Protein AF-A0A246GGK6-F1 (afdb_monomer_lite)

Foldseek 3Di:
DPLPDVVVVVVVVVCVVVVHDDAAEAAAFEPPDPPPVVLVVVPVRDVHYYYCNPVDHDCVQAPDRRGGDPVVVVVVVVVVVVVVVD

pLDDT: mean 90.99, std 8.45, range [54.72, 98.62]

Secondary structure (DSSP, 8-state):
--TT-HHHHHHHHHHHHTT----EEE----TT-TTTTHHHHHHHH-SSEEE-TTS---GGGEEETTEE-HHHHHHHHHHHHHHHT-

Structure (mmCIF, N/CA/C/O backbone):
data_AF-A0A246GGK6-F1
#
_entry.id   AF-A0A246GGK6-F1
#
loop_
_atom_site.group_PDB
_atom_site.id
_atom_site.type_symbol
_atom_site.label_atom_id
_atom_site.label_alt_id
_atom_site.label_comp_id
_atom_site.label_asym_id
_atom_site.label_entity_id
_atom_site.label_seq_id
_atom_site.pdbx_PDB_ins_code
_atom_site.Cartn_x
_atom_site.Cartn_y
_atom_site.Cartn_z
_atom_site.occupancy
_atom_site.B_iso_or_equiv
_atom_site.auth_seq_id
_atom_site.auth_comp_id
_atom_site.auth_asym_id
_atom_site.auth_atom_id
_atom_site.pdbx_PDB_model_num
ATOM 1 N N . MET A 1 1 ? 13.379 5.022 14.866 1.00 54.72 1 MET A N 1
ATOM 2 C CA . MET A 1 1 ? 12.994 6.450 14.935 1.00 54.72 1 MET A CA 1
ATOM 3 C C . MET A 1 1 ? 11.563 6.718 14.454 1.00 54.72 1 MET A C 1
ATOM 5 O O . MET A 1 1 ? 10.931 7.577 15.040 1.00 54.72 1 MET A O 1
ATOM 9 N N . VAL A 1 2 ? 11.017 5.992 13.460 1.00 61.00 2 VAL A N 1
ATOM 10 C CA . VAL A 1 2 ? 9.640 6.233 12.956 1.00 61.00 2 VAL A CA 1
ATOM 11 C C . VAL A 1 2 ? 8.541 5.537 13.776 1.00 61.00 2 VAL A C 1
ATOM 13 O O . VAL A 1 2 ? 7.518 6.149 14.040 1.00 61.00 2 VAL A O 1
ATOM 16 N N . LEU A 1 3 ? 8.740 4.287 14.213 1.00 63.59 3 LEU A N 1
ATOM 17 C CA . LEU A 1 3 ? 7.680 3.503 14.880 1.00 63.59 3 LEU A CA 1
ATOM 18 C C . LEU A 1 3 ? 7.311 4.034 16.276 1.00 63.59 3 LEU A C 1
ATOM 20 O O . LEU A 1 3 ? 6.153 4.015 16.659 1.00 63.59 3 LEU A O 1
ATOM 24 N N . ASN A 1 4 ? 8.286 4.578 17.005 1.00 67.50 4 ASN A N 1
ATOM 25 C CA . ASN A 1 4 ? 8.107 5.092 18.364 1.00 67.50 4 ASN A CA 1
ATOM 26 C C . ASN A 1 4 ? 8.315 6.610 18.402 1.00 67.50 4 ASN A C 1
ATOM 28 O O . ASN A 1 4 ? 9.149 7.091 19.167 1.00 67.50 4 ASN A O 1
ATOM 32 N N . ASN A 1 5 ? 7.629 7.354 17.531 1.00 80.31 5 ASN A N 1
ATOM 33 C CA . ASN A 1 5 ? 7.565 8.808 17.663 1.00 80.31 5 ASN A CA 1
ATOM 34 C C . ASN A 1 5 ? 6.288 9.213 18.421 1.00 80.31 5 ASN A C 1
ATOM 36 O O . ASN A 1 5 ? 5.284 8.497 18.403 1.00 80.31 5 ASN A O 1
ATOM 40 N N . GLU A 1 6 ? 6.340 10.347 19.115 1.00 85.00 6 GLU A N 1
ATOM 41 C CA . GLU A 1 6 ? 5.207 10.824 19.920 1.00 85.00 6 GLU A CA 1
ATOM 42 C C . GLU A 1 6 ? 3.993 11.178 19.047 1.00 85.00 6 GLU A C 1
ATOM 44 O O . GLU A 1 6 ? 2.865 10.863 19.412 1.00 85.00 6 GLU A O 1
ATOM 49 N N . ILE A 1 7 ? 4.221 11.671 17.826 1.00 84.62 7 ILE A N 1
ATOM 50 C CA . ILE A 1 7 ? 3.162 12.017 16.863 1.00 84.62 7 ILE A CA 1
ATOM 51 C C . ILE A 1 7 ? 2.250 10.814 16.557 1.00 84.62 7 ILE A C 1
ATOM 53 O O . ILE A 1 7 ? 1.026 10.947 16.511 1.00 84.62 7 ILE A O 1
ATOM 57 N N . ASN A 1 8 ? 2.816 9.619 16.375 1.00 83.12 8 ASN A N 1
ATOM 58 C CA . ASN A 1 8 ? 2.048 8.404 16.101 1.00 83.12 8 ASN A CA 1
ATOM 59 C C . ASN A 1 8 ? 1.200 7.995 17.306 1.00 83.12 8 ASN A C 1
ATOM 61 O O . ASN A 1 8 ? 0.057 7.566 17.135 1.00 83.12 8 ASN A O 1
ATOM 65 N N . LYS A 1 9 ? 1.739 8.140 18.523 1.00 86.31 9 LYS A N 1
ATOM 66 C CA . LYS A 1 9 ? 1.006 7.840 19.759 1.00 86.31 9 LYS A CA 1
ATOM 67 C C . LYS A 1 9 ? -0.151 8.812 19.955 1.00 86.31 9 LYS A C 1
ATOM 69 O O . LYS A 1 9 ? -1.264 8.370 20.224 1.00 86.31 9 LYS A O 1
ATOM 74 N N . GLU A 1 10 ? 0.095 10.105 19.765 1.00 91.00 10 GLU A N 1
ATOM 75 C CA . GLU A 1 10 ? -0.924 11.153 19.856 1.00 91.00 10 GLU A CA 1
ATOM 76 C C . GLU A 1 10 ? -2.035 10.941 18.822 1.00 91.00 10 GLU A C 1
ATOM 78 O O . GLU A 1 10 ? -3.214 10.981 19.168 1.00 91.00 10 GLU A O 1
ATOM 83 N N . THR A 1 11 ? -1.677 10.606 17.579 1.00 88.69 11 THR A N 1
ATOM 84 C CA . THR A 1 11 ? -2.647 10.317 16.510 1.00 88.69 11 THR A CA 1
ATOM 85 C C . THR A 1 11 ? -3.508 9.098 16.848 1.00 88.69 11 THR A C 1
ATOM 87 O O . THR A 1 11 ? -4.733 9.142 16.736 1.00 88.69 11 THR A O 1
ATOM 90 N N . LEU A 1 12 ? -2.889 8.007 17.314 1.00 87.88 12 LEU A N 1
ATOM 91 C CA . LEU A 1 12 ? -3.607 6.807 17.753 1.00 87.88 12 LEU A CA 1
ATOM 92 C C . LEU A 1 12 ? -4.541 7.099 18.927 1.00 87.88 12 LEU A C 1
ATOM 94 O O . LEU A 1 12 ? -5.674 6.617 18.945 1.00 87.88 12 LEU A O 1
ATOM 98 N N . GLN A 1 13 ? -4.074 7.876 19.904 1.00 91.12 13 GLN A N 1
ATOM 99 C CA . GLN A 1 13 ? -4.877 8.250 21.058 1.00 91.12 13 GLN A CA 1
ATOM 100 C C . GLN A 1 13 ? -6.069 9.107 20.638 1.00 91.12 13 GLN A C 1
ATOM 102 O O . GLN A 1 13 ? -7.186 8.840 21.070 1.00 91.12 13 GLN A O 1
ATOM 107 N N . PHE A 1 14 ? -5.854 10.079 19.753 1.00 93.19 14 PHE A N 1
ATOM 108 C CA . PHE A 1 14 ? -6.914 10.917 19.213 1.00 93.19 14 PHE A CA 1
ATOM 109 C C . PHE A 1 14 ? -7.994 10.081 18.517 1.00 93.19 14 PHE A C 1
ATOM 111 O O . PHE A 1 14 ? -9.174 10.215 18.842 1.00 93.19 14 PHE A O 1
ATOM 118 N N . MET A 1 15 ? -7.609 9.169 17.619 1.00 92.00 15 MET A N 1
ATOM 119 C CA . MET A 1 15 ? -8.568 8.314 16.911 1.00 92.00 15 MET A CA 1
ATOM 120 C C . MET A 1 15 ? -9.358 7.415 17.871 1.00 92.00 15 MET A C 1
ATOM 122 O O . MET A 1 15 ? -10.571 7.279 17.722 1.00 92.00 15 MET A O 1
ATOM 126 N N . LYS A 1 16 ? -8.692 6.846 18.887 1.00 89.94 16 LYS A N 1
ATOM 127 C CA . LYS A 1 16 ? -9.337 6.015 19.917 1.00 89.94 16 LYS A CA 1
ATOM 128 C C . LYS A 1 16 ? -10.330 6.808 20.763 1.00 89.94 16 LYS A C 1
ATOM 130 O O . LYS A 1 16 ? -11.462 6.367 20.924 1.00 89.94 16 LYS A O 1
ATOM 135 N N . THR A 1 17 ? -9.927 7.970 21.278 1.00 96.00 17 THR A N 1
ATOM 136 C CA . THR A 1 17 ? -10.785 8.821 22.118 1.00 96.00 17 THR A CA 1
ATOM 137 C C . THR A 1 17 ? -12.037 9.280 21.369 1.00 96.00 17 THR A C 1
ATOM 139 O O . THR A 1 17 ? -13.096 9.407 21.974 1.00 96.00 17 THR A O 1
ATOM 142 N N . ASN A 1 18 ? -11.937 9.490 20.054 1.00 96.56 18 ASN A N 1
ATOM 143 C CA . ASN A 1 18 ? -13.051 9.946 19.221 1.00 96.56 18 ASN A CA 1
ATOM 144 C C . ASN A 1 18 ? -13.846 8.804 18.562 1.00 96.56 18 ASN A C 1
ATOM 146 O O . ASN A 1 18 ? -14.697 9.072 17.718 1.00 96.56 18 ASN A O 1
ATOM 150 N N . GLY A 1 19 ? -13.576 7.538 18.905 1.00 94.81 19 GLY A N 1
ATOM 151 C CA . GLY A 1 19 ? -14.306 6.390 18.353 1.00 94.81 19 GLY A CA 1
ATOM 152 C C . GLY A 1 19 ? -14.192 6.253 16.829 1.00 94.81 19 GLY A C 1
ATOM 153 O O . GLY A 1 19 ? -15.129 5.793 16.181 1.00 94.81 19 GLY A O 1
ATOM 154 N N . MET A 1 20 ? -13.073 6.685 16.240 1.00 93.81 20 MET A N 1
ATOM 155 C CA . MET A 1 20 ? -12.870 6.626 14.793 1.00 93.81 20 MET A CA 1
ATOM 156 C C . MET A 1 20 ? -12.548 5.199 14.347 1.00 93.81 20 MET A C 1
ATOM 158 O O . MET A 1 20 ? -11.676 4.544 14.920 1.00 93.81 20 MET A O 1
ATOM 162 N N . ASN A 1 21 ? -13.178 4.754 13.261 1.00 90.44 21 ASN A N 1
ATOM 163 C CA . ASN A 1 21 ? -12.745 3.563 12.538 1.00 90.44 21 ASN A CA 1
ATOM 164 C C . ASN A 1 21 ? -11.566 3.934 11.635 1.00 90.44 21 ASN A C 1
ATOM 166 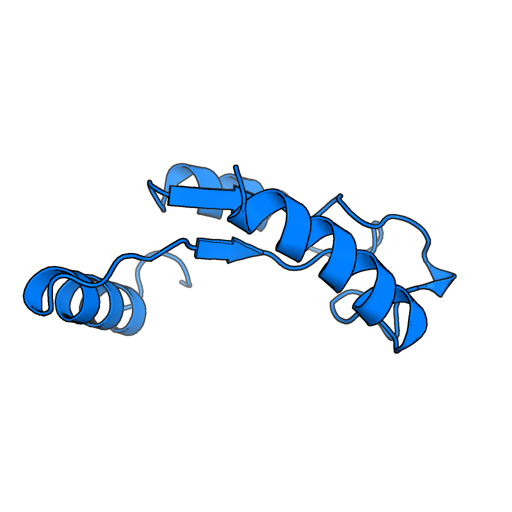O O . ASN A 1 21 ? -11.686 4.824 10.793 1.00 90.44 21 ASN A O 1
ATOM 170 N N . TYR A 1 22 ? -10.428 3.264 11.810 1.00 88.12 22 TYR A N 1
ATOM 171 C CA . TYR A 1 22 ? -9.215 3.538 11.045 1.00 88.12 22 TYR A CA 1
ATOM 172 C C . TYR A 1 22 ? -8.503 2.260 10.614 1.00 88.12 22 TYR A C 1
ATOM 174 O O . TYR A 1 22 ? -8.596 1.210 11.249 1.00 88.12 22 TYR A O 1
ATOM 182 N N . VAL A 1 23 ? -7.729 2.400 9.543 1.00 90.94 23 VAL A N 1
ATOM 183 C CA . VAL A 1 23 ? -6.772 1.411 9.064 1.00 90.94 23 VAL A CA 1
ATOM 184 C C . VAL A 1 23 ? -5.494 2.128 8.657 1.00 90.94 23 VAL A C 1
ATOM 186 O O . VAL A 1 23 ? -5.532 3.193 8.041 1.00 90.94 23 VAL A O 1
ATOM 189 N N . PHE A 1 24 ? -4.352 1.550 9.007 1.00 91.25 24 PHE A N 1
ATOM 190 C CA . PHE A 1 24 ? -3.068 1.977 8.472 1.00 91.25 24 PHE A CA 1
ATOM 191 C C . PHE A 1 24 ? -2.798 1.241 7.169 1.00 91.25 24 PHE A C 1
ATOM 193 O O . PHE A 1 24 ? -3.155 0.075 7.030 1.00 91.25 24 PHE A O 1
ATOM 200 N N . PHE A 1 25 ? -2.136 1.889 6.217 1.00 94.19 25 PHE A N 1
ATOM 201 C CA . PHE A 1 25 ? -1.728 1.216 4.992 1.00 94.19 25 PHE A CA 1
ATOM 202 C C . PHE A 1 25 ? -0.428 1.788 4.434 1.00 94.19 25 PHE A C 1
ATOM 204 O O . PHE A 1 25 ? -0.040 2.914 4.748 1.00 94.19 25 PHE A O 1
ATOM 211 N N . THR A 1 26 ? 0.242 1.012 3.588 1.00 93.94 26 THR A N 1
ATOM 212 C CA . THR A 1 26 ? 1.322 1.497 2.719 1.00 93.94 26 THR A CA 1
ATOM 213 C C . THR A 1 26 ? 0.833 1.614 1.290 1.00 93.94 26 THR A C 1
ATOM 215 O O . THR A 1 26 ? 0.055 0.784 0.839 1.00 93.94 26 THR A O 1
ATOM 218 N N . ALA A 1 27 ? 1.309 2.618 0.558 1.00 94.06 27 ALA A N 1
ATOM 219 C CA . ALA A 1 27 ? 1.169 2.650 -0.894 1.00 94.06 27 ALA A CA 1
ATOM 220 C C . ALA A 1 27 ? 2.110 1.616 -1.560 1.00 94.06 27 ALA A C 1
ATOM 222 O O . ALA A 1 27 ? 3.029 1.114 -0.903 1.00 94.06 27 ALA A O 1
ATOM 223 N N . PRO A 1 28 ? 1.924 1.309 -2.857 1.00 96.88 28 PRO A N 1
ATOM 224 C CA . PRO A 1 28 ? 2.862 0.479 -3.606 1.00 96.88 28 PRO A CA 1
ATOM 225 C C . PRO A 1 28 ? 4.224 1.159 -3.735 1.00 96.88 28 PRO A C 1
ATOM 227 O O . PRO A 1 28 ? 4.308 2.380 -3.892 1.00 96.88 28 PRO A O 1
ATOM 230 N N . PHE A 1 29 ? 5.287 0.359 -3.743 1.00 96.88 29 PHE A N 1
ATOM 231 C CA . PHE A 1 29 ? 6.649 0.830 -3.981 1.00 96.88 29 PHE A CA 1
ATOM 232 C C . PHE A 1 29 ? 7.245 0.136 -5.198 1.00 96.88 29 PHE A C 1
ATOM 234 O O . PHE A 1 29 ? 6.969 -1.033 -5.470 1.00 96.88 29 PHE A O 1
ATOM 241 N N . ARG A 1 30 ? 8.135 0.831 -5.908 1.00 95.88 30 ARG A N 1
ATOM 242 C CA . ARG A 1 30 ? 8.896 0.193 -6.983 1.00 95.88 30 ARG A CA 1
ATOM 243 C C . ARG A 1 30 ? 9.878 -0.809 -6.374 1.00 95.88 30 ARG A C 1
ATOM 245 O O . ARG A 1 30 ? 10.483 -0.528 -5.339 1.00 95.88 30 ARG A O 1
ATOM 252 N N . ARG A 1 31 ? 10.067 -1.964 -7.017 1.00 92.56 31 ARG A N 1
ATOM 253 C CA . ARG A 1 31 ? 10.858 -3.089 -6.471 1.00 92.56 31 ARG A CA 1
ATOM 254 C C . ARG A 1 31 ? 12.328 -2.760 -6.176 1.00 92.56 31 ARG A C 1
ATOM 256 O O . ARG A 1 31 ? 12.932 -3.402 -5.327 1.00 92.56 31 ARG A O 1
ATOM 263 N N . ASP A 1 32 ? 12.899 -1.779 -6.867 1.00 93.31 32 ASP A N 1
ATOM 264 C CA . ASP A 1 32 ? 14.279 -1.300 -6.694 1.00 93.31 32 ASP A CA 1
ATOM 265 C C . ASP A 1 32 ? 14.429 -0.262 -5.564 1.00 93.31 32 ASP A C 1
ATOM 267 O O . ASP A 1 32 ? 15.518 0.265 -5.326 1.00 93.31 32 ASP A O 1
ATOM 271 N N . THR A 1 33 ? 13.340 0.055 -4.865 1.00 93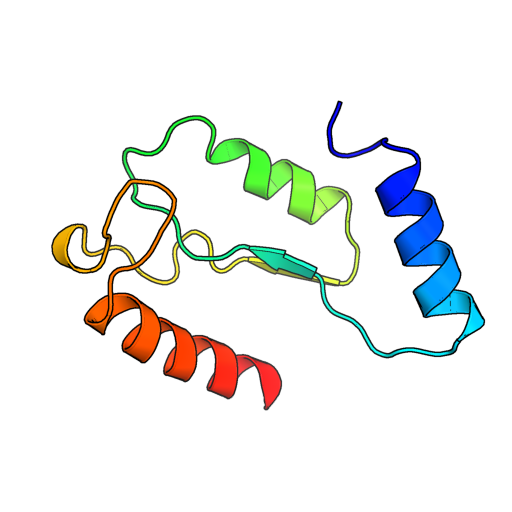.88 33 THR A N 1
ATOM 272 C CA . THR A 1 33 ? 13.343 1.012 -3.763 1.00 93.88 33 THR A CA 1
ATOM 273 C C . THR A 1 33 ? 14.106 0.456 -2.567 1.00 93.88 33 THR A C 1
ATOM 275 O O . THR A 1 33 ? 13.958 -0.701 -2.176 1.00 93.88 33 THR A O 1
ATOM 278 N N . LYS A 1 34 ? 14.931 1.298 -1.943 1.00 90.50 34 LYS A N 1
ATOM 279 C CA . LYS A 1 34 ? 15.687 0.907 -0.749 1.00 90.50 34 LYS A CA 1
ATOM 280 C C . LYS A 1 34 ? 14.755 0.743 0.454 1.00 90.50 34 LYS A C 1
ATOM 282 O O . LYS A 1 34 ? 13.766 1.458 0.586 1.00 90.50 34 LYS A O 1
ATOM 287 N N . ASN A 1 35 ? 15.144 -0.134 1.379 1.00 87.44 35 ASN A N 1
ATOM 288 C CA . ASN A 1 35 ? 14.515 -0.310 2.694 1.00 87.44 35 ASN A CA 1
ATOM 289 C C . ASN A 1 35 ? 13.065 -0.831 2.680 1.00 87.44 35 ASN A C 1
ATOM 291 O O . ASN A 1 35 ? 12.320 -0.580 3.625 1.00 87.44 35 ASN A O 1
ATOM 295 N N . LEU A 1 36 ? 12.669 -1.625 1.677 1.00 88.00 36 LEU A N 1
ATOM 296 C CA . LEU A 1 36 ? 11.336 -2.251 1.646 1.00 88.00 36 LEU A CA 1
ATOM 297 C C . LEU A 1 36 ? 11.063 -3.186 2.836 1.00 88.00 36 LEU A C 1
ATOM 299 O O . LEU A 1 36 ? 9.907 -3.373 3.205 1.00 88.00 36 LEU A O 1
ATOM 303 N N . ASN A 1 37 ? 12.102 -3.704 3.510 1.00 88.31 37 ASN A N 1
ATOM 304 C CA . ASN A 1 37 ? 11.921 -4.484 4.743 1.00 88.31 37 ASN A CA 1
ATOM 305 C C . ASN A 1 37 ? 11.219 -3.686 5.853 1.00 88.31 37 ASN A C 1
ATOM 307 O O . ASN A 1 37 ? 10.646 -4.271 6.764 1.00 88.31 37 ASN A O 1
ATOM 311 N N . PHE A 1 38 ? 11.240 -2.351 5.795 1.00 89.12 38 PHE A N 1
ATOM 312 C CA . PHE A 1 38 ? 10.605 -1.534 6.819 1.00 89.12 38 PHE A CA 1
ATOM 313 C C . PHE A 1 38 ? 9.087 -1.766 6.865 1.00 89.12 38 PHE A C 1
ATOM 315 O O . PHE A 1 38 ? 8.477 -1.684 7.929 1.00 89.12 38 PHE A O 1
ATOM 322 N N . VAL A 1 39 ? 8.484 -2.161 5.740 1.00 90.62 39 VAL A N 1
ATOM 323 C CA . VAL A 1 39 ? 7.062 -2.513 5.662 1.00 90.62 39 VAL A CA 1
ATOM 324 C C . VAL A 1 39 ? 6.719 -3.701 6.566 1.00 90.62 39 VAL A C 1
ATOM 326 O O . VAL A 1 39 ? 5.689 -3.679 7.240 1.00 90.62 39 VAL A O 1
ATOM 329 N N . SER A 1 40 ? 7.597 -4.705 6.676 1.00 86.69 40 SER A N 1
ATOM 330 C CA . SER A 1 40 ? 7.354 -5.831 7.586 1.00 86.69 40 SER A CA 1
ATOM 331 C C . SER A 1 40 ? 7.405 -5.402 9.055 1.00 86.69 40 SER A C 1
ATOM 333 O O . SER A 1 40 ? 6.690 -5.958 9.883 1.00 86.69 40 SER A O 1
ATOM 335 N N . GLN A 1 41 ? 8.204 -4.383 9.386 1.00 90.25 41 GLN A N 1
ATOM 336 C CA . GLN A 1 41 ? 8.245 -3.817 10.737 1.00 90.25 41 GLN A CA 1
ATOM 337 C C . GLN A 1 41 ? 6.955 -3.053 11.065 1.00 90.25 41 GLN A C 1
ATOM 339 O O . GLN A 1 41 ? 6.444 -3.178 12.175 1.00 90.25 41 GLN A O 1
ATOM 344 N N . LEU A 1 42 ? 6.395 -2.314 10.096 1.00 88.38 42 LEU A N 1
ATOM 345 C CA . LEU A 1 42 ? 5.104 -1.628 10.246 1.00 88.38 42 LEU A CA 1
ATOM 346 C C . LEU A 1 42 ? 3.971 -2.615 10.536 1.00 88.38 42 LEU A C 1
ATOM 348 O O . LEU A 1 42 ? 3.182 -2.383 11.451 1.00 88.38 42 LEU A O 1
ATOM 352 N N . ARG A 1 43 ? 3.937 -3.743 9.816 1.00 85.50 43 ARG 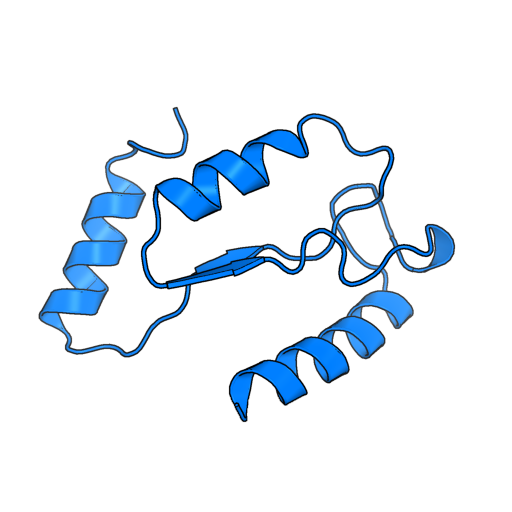A N 1
ATOM 353 C CA . ARG A 1 43 ? 2.933 -4.801 10.010 1.00 85.50 43 ARG A CA 1
ATOM 354 C C . ARG A 1 43 ? 2.927 -5.359 11.436 1.00 85.50 43 ARG A C 1
ATOM 356 O O . ARG A 1 43 ? 1.865 -5.649 11.968 1.00 85.50 43 ARG A O 1
ATOM 363 N N . ASN A 1 44 ? 4.097 -5.485 12.060 1.00 85.25 44 ASN A N 1
ATOM 364 C CA . ASN A 1 44 ? 4.209 -5.973 13.436 1.00 85.25 44 ASN A CA 1
ATOM 365 C C . ASN A 1 44 ? 3.828 -4.914 14.482 1.00 85.25 44 ASN A C 1
ATOM 367 O O . ASN A 1 44 ? 3.524 -5.261 15.619 1.00 85.25 44 ASN A O 1
ATOM 371 N N . HIS A 1 45 ? 3.889 -3.630 14.123 1.00 85.31 45 HIS A N 1
ATOM 372 C CA . HIS A 1 45 ? 3.644 -2.526 15.048 1.00 85.31 45 HIS A CA 1
ATOM 373 C C . HIS A 1 45 ? 2.177 -2.072 15.061 1.00 85.31 45 HIS A C 1
ATOM 375 O O . HIS A 1 45 ? 1.656 -1.725 16.120 1.00 85.31 45 HIS A O 1
ATOM 381 N N . TYR A 1 46 ? 1.501 -2.073 13.909 1.00 83.81 46 TYR A N 1
ATOM 382 C CA . TYR A 1 46 ? 0.124 -1.589 13.787 1.00 83.81 46 TYR A CA 1
ATOM 383 C C . TYR A 1 46 ? -0.875 -2.752 13.653 1.00 83.81 46 TYR A C 1
ATOM 385 O O . TYR A 1 46 ? -0.771 -3.528 12.706 1.00 83.81 46 TYR A O 1
ATOM 393 N N . PRO A 1 47 ? -1.881 -2.862 14.547 1.00 73.69 47 PRO A N 1
ATOM 394 C CA . PRO A 1 47 ? -2.786 -4.017 14.605 1.00 73.69 47 PRO A CA 1
ATOM 395 C C . PRO A 1 47 ? -3.774 -4.108 13.431 1.00 73.69 47 PRO A C 1
ATOM 397 O O . PRO A 1 47 ? -4.274 -5.189 13.139 1.00 73.69 47 PRO A O 1
ATOM 400 N N . VAL A 1 48 ? -4.050 -2.993 12.746 1.00 84.50 48 VAL A N 1
ATOM 401 C CA . VAL A 1 48 ? -4.907 -2.940 11.553 1.00 84.50 48 VAL A CA 1
ATOM 402 C C . VAL A 1 48 ? -4.104 -2.277 10.441 1.00 84.50 48 VAL A C 1
ATOM 404 O O . VAL A 1 48 ? -4.111 -1.053 10.299 1.00 84.50 48 VAL A O 1
ATOM 407 N N . PHE A 1 49 ? -3.339 -3.095 9.714 1.00 92.00 49 PHE A N 1
ATOM 408 C CA . PHE A 1 49 ? -2.409 -2.646 8.683 1.00 92.00 49 PHE A CA 1
ATOM 409 C C . PHE A 1 49 ? -2.645 -3.370 7.354 1.00 92.00 49 PHE A C 1
ATOM 411 O O . PHE A 1 49 ? -2.514 -4.592 7.267 1.00 92.00 49 PHE A O 1
ATOM 418 N N . TRP A 1 50 ? -2.964 -2.613 6.309 1.00 94.88 50 TRP A N 1
ATOM 419 C CA . TRP A 1 50 ? -3.070 -3.101 4.940 1.00 94.88 50 TRP A CA 1
ATOM 420 C C . TRP A 1 50 ? -1.773 -2.847 4.184 1.00 94.88 50 TRP A C 1
ATOM 422 O O . TRP A 1 50 ? -1.382 -1.713 3.910 1.00 94.88 50 TRP A O 1
ATOM 432 N N . ASP A 1 51 ? -1.101 -3.931 3.828 1.00 94.56 51 ASP A N 1
ATOM 433 C CA . ASP A 1 51 ? 0.139 -3.860 3.078 1.00 94.56 51 ASP A CA 1
ATOM 434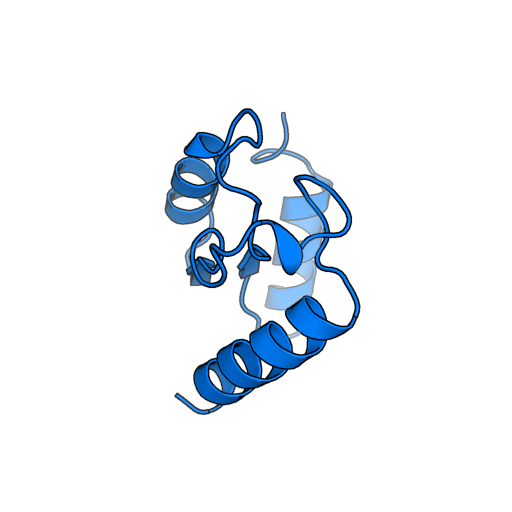 C C . ASP A 1 51 ? -0.131 -3.908 1.572 1.00 94.56 51 ASP A C 1
ATOM 436 O O . ASP A 1 51 ? -0.404 -4.976 1.023 1.00 94.56 51 ASP A O 1
ATOM 440 N N . PHE A 1 52 ? -0.014 -2.762 0.896 1.00 96.19 52 PHE A N 1
ATOM 441 C CA . PHE A 1 52 ? -0.086 -2.693 -0.566 1.00 96.19 52 PHE A CA 1
ATOM 442 C C . PHE A 1 52 ? 1.275 -2.500 -1.230 1.00 96.19 52 PHE A C 1
ATOM 444 O O . PHE A 1 52 ? 1.323 -2.232 -2.435 1.00 96.19 52 PHE A O 1
ATOM 451 N N . SER A 1 53 ? 2.377 -2.661 -0.488 1.00 95.56 53 SER A N 1
ATOM 452 C CA . SER A 1 53 ? 3.742 -2.393 -0.966 1.00 95.56 53 SER A CA 1
ATOM 453 C C . SER A 1 53 ? 4.093 -3.102 -2.275 1.00 95.56 53 SER A C 1
ATOM 455 O O . SER A 1 53 ? 4.913 -2.599 -3.038 1.00 95.56 53 SER A O 1
ATOM 457 N N . THR A 1 54 ? 3.447 -4.238 -2.547 1.00 94.75 54 THR A N 1
ATOM 458 C CA . THR A 1 54 ? 3.663 -5.092 -3.723 1.00 94.75 54 THR A CA 1
ATOM 459 C 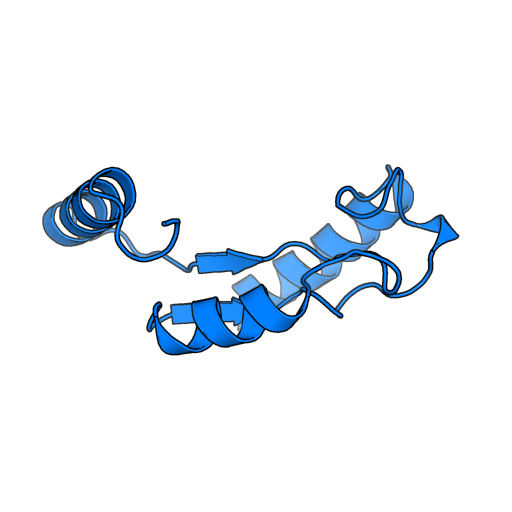C . THR A 1 54 ? 2.444 -5.201 -4.644 1.00 94.75 54 THR A C 1
ATOM 461 O O . THR A 1 54 ? 2.456 -6.004 -5.570 1.00 94.75 54 THR A O 1
ATOM 464 N N . SER A 1 55 ? 1.396 -4.402 -4.421 1.00 96.81 55 SER A N 1
ATOM 465 C CA . SER A 1 55 ? 0.144 -4.492 -5.196 1.00 96.81 55 SER A CA 1
ATOM 466 C C . SER A 1 55 ? 0.243 -3.952 -6.629 1.00 96.81 55 SER A C 1
ATOM 468 O O . SER A 1 55 ? -0.591 -4.294 -7.459 1.00 96.81 55 SER A O 1
ATOM 470 N N . ILE A 1 56 ? 1.270 -3.149 -6.924 1.00 97.19 56 ILE A N 1
ATOM 471 C CA . ILE A 1 56 ? 1.665 -2.731 -8.276 1.00 97.19 56 ILE A CA 1
ATOM 472 C C . ILE A 1 56 ? 3.152 -3.013 -8.418 1.00 97.19 56 ILE A C 1
ATOM 474 O O . ILE A 1 56 ? 3.931 -2.682 -7.521 1.00 97.19 56 ILE A O 1
ATOM 478 N N . THR A 1 57 ? 3.559 -3.619 -9.532 1.00 95.38 57 THR A N 1
ATOM 479 C CA . THR A 1 57 ? 4.944 -4.081 -9.696 1.00 95.38 57 THR A CA 1
ATOM 480 C C . THR A 1 57 ? 5.629 -3.614 -10.971 1.00 95.38 57 THR A C 1
ATOM 482 O O . THR A 1 57 ? 6.849 -3.724 -11.103 1.00 95.38 57 THR A O 1
ATOM 485 N N . GLU A 1 58 ? 4.858 -3.047 -11.886 1.00 97.19 58 GLU A N 1
ATOM 486 C CA . GLU A 1 58 ? 5.270 -2.606 -13.200 1.00 97.19 58 GLU A CA 1
ATOM 487 C C . GLU A 1 58 ? 5.948 -1.238 -13.072 1.00 97.19 58 GLU A C 1
ATOM 489 O O . GLU A 1 58 ? 5.320 -0.224 -12.771 1.00 97.19 58 GLU A O 1
ATOM 494 N N . SER A 1 59 ? 7.264 -1.183 -13.295 1.00 96.12 59 SER A N 1
ATOM 495 C CA . SER A 1 59 ? 8.059 0.038 -13.092 1.00 96.12 59 SER A CA 1
ATOM 496 C C . SER A 1 59 ? 7.583 1.246 -13.910 1.00 96.12 59 SER A C 1
ATOM 498 O O . SER A 1 59 ? 7.810 2.381 -13.496 1.00 96.12 59 SER A O 1
ATOM 500 N N . ASN A 1 60 ? 6.917 1.026 -15.049 1.00 97.62 60 ASN A N 1
ATOM 501 C CA . ASN A 1 60 ? 6.341 2.079 -15.894 1.00 97.62 60 ASN A CA 1
ATOM 502 C C . ASN A 1 60 ? 5.080 2.729 -15.293 1.00 97.62 60 ASN A C 1
ATOM 504 O O . ASN A 1 60 ? 4.625 3.739 -15.824 1.00 97.62 60 ASN A O 1
ATOM 508 N N . LEU A 1 61 ? 4.532 2.195 -14.199 1.00 98.31 61 LEU A N 1
ATOM 509 C CA . LEU A 1 61 ? 3.420 2.776 -13.438 1.00 98.31 61 LEU A CA 1
ATOM 510 C C . LEU A 1 61 ? 3.892 3.687 -12.293 1.00 98.31 61 LEU A C 1
ATOM 512 O O . LEU A 1 61 ? 3.082 4.273 -11.572 1.00 98.31 61 LEU A O 1
ATOM 516 N N . PHE A 1 62 ? 5.205 3.867 -12.150 1.00 98.31 62 PHE A N 1
ATOM 517 C CA . PHE A 1 62 ? 5.819 4.698 -11.122 1.00 98.31 62 PHE A CA 1
ATOM 518 C C . PHE A 1 62 ? 6.419 5.978 -11.708 1.00 98.31 62 PHE A C 1
ATOM 520 O O . PHE A 1 62 ? 7.114 5.960 -12.721 1.00 98.31 62 PHE A O 1
ATOM 527 N N . LYS A 1 63 ? 6.201 7.107 -11.026 1.00 97.31 63 LYS A N 1
ATOM 528 C CA . LYS A 1 63 ? 6.936 8.360 -11.257 1.00 97.31 63 LYS A CA 1
ATOM 529 C C . LYS A 1 63 ? 8.354 8.266 -10.684 1.00 97.31 63 LYS A C 1
ATOM 531 O O . LYS A 1 63 ? 9.296 8.787 -11.271 1.00 97.31 63 LYS A O 1
ATOM 536 N N . ASN A 1 64 ? 8.502 7.625 -9.523 1.00 95.81 64 ASN A N 1
ATOM 537 C CA . ASN A 1 64 ? 9.778 7.296 -8.878 1.00 95.81 64 ASN A CA 1
ATOM 538 C C . ASN A 1 64 ? 9.590 6.107 -7.916 1.00 95.81 64 ASN A C 1
ATOM 540 O O . ASN A 1 64 ? 8.496 5.561 -7.835 1.00 95.81 64 ASN A O 1
ATOM 544 N N . GLY A 1 65 ? 10.629 5.717 -7.169 1.00 93.88 65 GLY A N 1
ATOM 545 C CA . GLY A 1 65 ? 10.570 4.548 -6.276 1.00 93.88 65 GLY A CA 1
ATOM 546 C C . GLY A 1 65 ? 9.417 4.550 -5.256 1.00 93.88 65 GLY A C 1
ATOM 547 O O . GLY A 1 65 ? 8.920 3.493 -4.877 1.00 93.88 65 GLY A O 1
ATOM 548 N N . TYR A 1 66 ? 8.937 5.732 -4.868 1.00 94.06 66 TYR A N 1
ATOM 549 C CA . TYR A 1 66 ? 7.952 5.907 -3.797 1.00 94.06 66 TYR A CA 1
ATOM 550 C C . TYR A 1 66 ? 6.587 6.414 -4.273 1.00 94.06 66 TYR A C 1
ATOM 552 O O . TYR A 1 66 ? 5.658 6.481 -3.477 1.00 94.06 66 TYR A O 1
ATOM 560 N N . HIS A 1 67 ? 6.462 6.815 -5.541 1.00 96.12 67 HIS A N 1
ATOM 561 C CA . HIS A 1 67 ? 5.259 7.475 -6.043 1.00 96.12 67 HIS A CA 1
ATOM 562 C C . HIS A 1 67 ? 4.819 6.870 -7.368 1.00 96.12 67 HIS A C 1
ATOM 564 O O . HIS A 1 67 ? 5.593 6.817 -8.329 1.00 96.12 67 HIS A O 1
ATOM 570 N N . LEU A 1 68 ? 3.544 6.496 -7.432 1.00 98.19 68 LEU A N 1
ATOM 571 C CA . LEU A 1 68 ? 2.872 6.120 -8.669 1.00 98.19 68 LEU A CA 1
ATOM 572 C C . LEU A 1 68 ? 2.778 7.321 -9.620 1.00 98.19 68 LEU A C 1
ATOM 574 O O . LEU A 1 68 ? 2.762 8.480 -9.197 1.00 98.19 68 LEU A O 1
ATOM 578 N N . ASN A 1 69 ? 2.734 7.044 -10.919 1.00 98.31 69 ASN A N 1
ATOM 579 C CA . ASN A 1 69 ? 2.312 8.033 -11.906 1.00 98.31 69 ASN A CA 1
ATOM 580 C C . ASN A 1 69 ? 0.780 8.027 -12.048 1.00 98.31 69 ASN A C 1
ATOM 582 O O . ASN A 1 69 ? 0.084 7.320 -11.324 1.00 98.31 69 ASN A O 1
ATOM 586 N N . HIS A 1 70 ? 0.244 8.822 -12.977 1.00 98.44 70 HIS A N 1
ATOM 587 C CA . HIS A 1 70 ? -1.204 8.921 -13.200 1.00 98.44 70 HIS A CA 1
ATOM 588 C C . HIS A 1 70 ? -1.871 7.567 -13.471 1.00 98.44 70 HIS A C 1
ATOM 590 O O . HIS A 1 70 ? -2.908 7.263 -12.886 1.00 98.44 70 HIS A O 1
ATOM 596 N N . THR A 1 71 ? -1.274 6.745 -14.334 1.00 98.62 71 THR A N 1
ATOM 597 C CA . THR A 1 71 ? -1.810 5.422 -14.676 1.00 98.62 71 THR A CA 1
ATOM 598 C C . THR A 1 71 ? -1.745 4.487 -13.473 1.00 98.62 71 THR A C 1
ATOM 600 O O . THR A 1 71 ? -2.765 3.918 -13.096 1.00 98.62 71 THR A O 1
ATOM 603 N N . GLY A 1 72 ? -0.594 4.419 -12.797 1.00 98.31 72 GLY A N 1
ATOM 604 C CA . GLY A 1 72 ? -0.443 3.604 -11.592 1.00 98.31 72 GLY A CA 1
ATOM 605 C C . GLY A 1 72 ? -1.400 4.014 -10.474 1.00 98.31 72 GLY A C 1
ATOM 606 O O . GLY A 1 72 ? -1.982 3.162 -9.813 1.00 98.31 72 GLY A O 1
ATOM 607 N N . ALA A 1 73 ? -1.636 5.315 -10.289 1.00 98.31 73 ALA A N 1
ATOM 608 C CA . ALA A 1 73 ? -2.579 5.811 -9.290 1.00 98.31 73 ALA A CA 1
ATOM 609 C C . ALA A 1 73 ? -4.021 5.371 -9.589 1.00 98.31 73 ALA A C 1
ATOM 611 O O . ALA A 1 73 ? -4.752 5.018 -8.662 1.00 98.31 73 ALA A O 1
ATOM 612 N N . LYS A 1 74 ? -4.430 5.339 -10.865 1.00 98.50 74 LYS A N 1
ATOM 613 C CA . LYS A 1 74 ? -5.747 4.814 -11.258 1.00 98.50 74 LYS A CA 1
ATOM 614 C C . LYS A 1 74 ? -5.880 3.329 -10.937 1.00 98.50 74 LYS A C 1
ATOM 616 O O . LYS A 1 74 ? -6.886 2.930 -10.358 1.00 98.50 74 LYS A O 1
ATOM 621 N N . GLU A 1 75 ? -4.867 2.536 -11.269 1.00 98.31 75 GLU A N 1
ATOM 622 C CA . GLU A 1 75 ? -4.856 1.099 -10.978 1.00 98.31 75 GLU A CA 1
ATOM 623 C C . GLU A 1 75 ? -4.897 0.828 -9.472 1.00 98.31 75 GLU A C 1
ATOM 625 O O . GLU A 1 75 ? -5.747 0.075 -8.994 1.00 98.31 75 GLU A O 1
ATOM 630 N N . PHE A 1 76 ? -4.066 1.529 -8.697 1.00 98.06 76 PHE A N 1
ATOM 631 C CA . PHE A 1 76 ? -4.065 1.404 -7.243 1.00 98.06 76 PHE A CA 1
ATOM 632 C C . PHE A 1 76 ? -5.410 1.808 -6.635 1.00 98.06 76 PHE A C 1
ATOM 634 O O . PHE A 1 76 ? -5.882 1.155 -5.710 1.00 98.06 76 PHE A O 1
ATOM 641 N N . SER A 1 77 ? -6.067 2.837 -7.178 1.00 97.75 77 SER A N 1
ATOM 642 C CA . SER A 1 77 ? -7.381 3.275 -6.689 1.00 97.75 77 SER A CA 1
ATOM 643 C C . SER A 1 77 ? -8.438 2.178 -6.812 1.00 97.75 77 SER A C 1
ATOM 645 O O . SER A 1 77 ? -9.282 2.051 -5.928 1.00 97.75 77 SER A O 1
ATOM 647 N N . ILE A 1 78 ? -8.387 1.364 -7.871 1.00 97.88 78 ILE A N 1
ATOM 648 C CA . ILE A 1 78 ? -9.290 0.219 -8.057 1.00 97.88 78 ILE A CA 1
ATOM 649 C C . ILE A 1 78 ? -8.992 -0.858 -7.008 1.00 97.88 78 ILE A C 1
ATOM 651 O O . ILE A 1 78 ? -9.906 -1.307 -6.317 1.00 97.88 78 ILE A O 1
ATOM 655 N N . ILE A 1 79 ? -7.716 -1.225 -6.842 1.00 97.38 79 ILE A N 1
ATOM 656 C CA . ILE A 1 79 ? -7.269 -2.216 -5.847 1.00 97.38 79 ILE A CA 1
ATOM 657 C C . ILE A 1 79 ? -7.701 -1.796 -4.435 1.00 97.38 79 ILE A C 1
ATOM 659 O O . ILE A 1 79 ? -8.317 -2.571 -3.705 1.00 97.38 79 ILE A O 1
ATOM 663 N N . PHE A 1 80 ? -7.422 -0.546 -4.069 1.00 96.69 80 PHE A N 1
ATOM 664 C CA . PHE A 1 80 ? -7.735 0.013 -2.760 1.00 96.69 80 PHE A CA 1
ATOM 665 C C . PHE A 1 80 ? -9.248 0.084 -2.513 1.00 96.69 80 PHE A C 1
ATOM 667 O O . PHE A 1 80 ? -9.726 -0.304 -1.449 1.00 96.69 80 PHE A O 1
ATOM 674 N N . SER A 1 81 ? -10.017 0.518 -3.516 1.00 96.19 81 SER A N 1
ATOM 675 C CA . SER A 1 81 ? -11.480 0.614 -3.422 1.00 96.19 81 SER A CA 1
ATOM 676 C C . SER A 1 81 ? -12.154 -0.747 -3.276 1.00 96.19 81 SER A C 1
ATOM 678 O O . SER A 1 81 ? -13.185 -0.840 -2.617 1.00 96.19 81 SER A O 1
ATOM 680 N N . ASN A 1 82 ? -11.593 -1.799 -3.878 1.00 96.00 82 ASN A N 1
ATOM 681 C CA . ASN A 1 82 ? -12.060 -3.163 -3.646 1.00 96.00 82 ASN A CA 1
ATOM 682 C C . ASN A 1 82 ? -11.755 -3.597 -2.212 1.00 96.00 82 ASN A C 1
ATOM 684 O O . ASN A 1 82 ? -12.638 -4.131 -1.555 1.00 96.00 82 ASN A O 1
ATOM 688 N N . LYS A 1 83 ? -10.5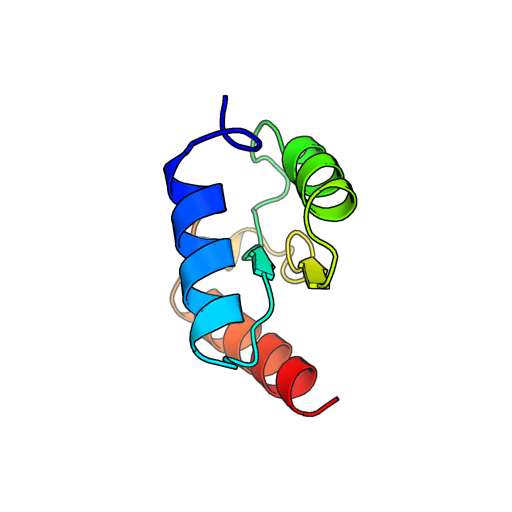63 -3.273 -1.692 1.00 94.75 83 LYS A N 1
ATOM 689 C CA . LYS A 1 83 ? -10.182 -3.655 -0.329 1.00 94.75 83 LYS A CA 1
ATOM 690 C C . LYS A 1 83 ? -11.049 -3.018 0.760 1.00 94.75 83 LYS A C 1
ATOM 692 O O . LYS A 1 83 ? -11.306 -3.655 1.771 1.00 94.75 83 LYS A O 1
ATOM 697 N N . ILE A 1 84 ? -11.501 -1.779 0.564 1.00 90.88 84 ILE A N 1
ATOM 698 C CA . ILE A 1 84 ? -12.387 -1.093 1.523 1.00 90.88 84 ILE A CA 1
ATOM 699 C C . ILE A 1 84 ? -13.770 -1.755 1.622 1.00 90.88 84 ILE A C 1
ATOM 701 O O . ILE A 1 84 ? -14.452 -1.587 2.628 1.00 90.88 84 ILE A O 1
ATOM 705 N N . LYS A 1 85 ? -14.205 -2.464 0.576 1.00 86.25 85 LYS A N 1
ATOM 706 C CA . LYS A 1 85 ? -15.520 -3.115 0.535 1.00 86.25 85 LYS A CA 1
ATOM 707 C C . LYS A 1 85 ? -15.532 -4.510 1.177 1.00 86.25 85 LYS A C 1
ATOM 709 O O . LYS A 1 85 ? -16.626 -5.057 1.299 1.00 86.25 85 LYS A O 1
ATOM 714 N N . ASP A 1 86 ? -14.366 -5.066 1.521 1.00 73.25 86 ASP A N 1
ATOM 715 C CA . ASP A 1 86 ? -14.213 -6.355 2.221 1.00 73.25 86 ASP A CA 1
ATOM 716 C C . ASP A 1 86 ? -14.618 -6.246 3.701 1.00 73.25 86 ASP A C 1
ATOM 718 O O . ASP A 1 86 ? -15.273 -7.191 4.196 1.00 73.25 86 ASP A O 1
#

Organism: NCBI:txid2906077

Sequence (86 aa):
MVLNNEINKETLQFMKTNGMNYVFFTAPFRRDTKNLNFVSQLRNHYPVFWDFSTSITESNLFKNGYHLNHTGAKEFSIIFSNKIKD

Radius of gyration: 14.47 Å; chains: 1; bounding box: 31×18×38 Å